Protein AF-A0A3S4BY52-F1 (afdb_monomer)

Solvent-accessible surface area (backbone atoms only — not comparable to full-atom values): 6491 Å² total; per-residue (Å²): 138,84,80,82,79,79,75,66,83,69,87,67,75,77,66,66,60,39,74,39,44,38,32,34,32,23,72,42,68,88,74,24,14,33,41,37,41,54,47,102,89,47,73,52,67,27,31,82,42,73,90,85,16,52,22,24,30,36,38,39,40,35,40,36,32,65,46,93,93,50,69,37,37,28,40,37,40,39,29,38,57,91,51,95,62,67,47,80,45,82,38,85,36,88,76,48,70,50,79,43,62,52,40,79,79,46,63,62,69,76,81,133

Organism: NCBI:txid200615

pLDDT: mean 80.08, std 17.3, range [29.61, 95.25]

Structure (mmCIF, N/CA/C/O backbone):
data_AF-A0A3S4BY52-F1
#
_entry.id   AF-A0A3S4BY52-F1
#
loop_
_atom_site.group_PDB
_atom_site.id
_atom_site.type_symbol
_atom_site.label_atom_id
_atom_site.label_alt_id
_atom_site.label_comp_id
_atom_site.label_asym_id
_atom_site.label_entity_id
_atom_site.label_seq_id
_atom_site.pdbx_PDB_ins_code
_atom_site.Cartn_x
_atom_site.Cartn_y
_atom_site.Cartn_z
_atom_site.occupancy
_atom_site.B_iso_or_equiv
_atom_site.auth_seq_id
_atom_site.auth_comp_id
_atom_site.auth_asym_id
_atom_site.auth_atom_id
_atom_site.pdbx_PDB_model_num
ATOM 1 N N . MET A 1 1 ? -2.496 -37.221 -25.570 1.00 33.56 1 MET A N 1
ATOM 2 C CA . MET A 1 1 ? -1.263 -36.460 -25.284 1.00 33.56 1 MET A CA 1
ATOM 3 C C . MET A 1 1 ? -1.492 -35.070 -25.858 1.00 33.56 1 MET A C 1
ATOM 5 O O . MET A 1 1 ? -1.447 -34.922 -27.068 1.00 33.56 1 MET A O 1
ATOM 9 N N . ILE A 1 2 ? -1.949 -34.124 -25.033 1.00 35.38 2 ILE A N 1
ATOM 10 C CA . ILE A 1 2 ? -2.325 -32.773 -25.478 1.00 35.38 2 ILE A CA 1
ATOM 11 C C . ILE A 1 2 ? -1.212 -31.838 -25.017 1.00 35.38 2 ILE A C 1
ATOM 13 O O . ILE A 1 2 ? -0.988 -31.679 -23.819 1.00 35.38 2 ILE A O 1
ATOM 17 N N . THR A 1 3 ? -0.474 -31.302 -25.981 1.00 29.61 3 THR A N 1
ATOM 18 C CA . THR A 1 3 ? 0.630 -30.368 -25.774 1.00 29.61 3 THR A CA 1
ATOM 19 C C . THR A 1 3 ? 0.042 -28.969 -25.630 1.00 29.61 3 THR A C 1
ATOM 21 O O . THR A 1 3 ? -0.541 -28.446 -26.578 1.00 29.61 3 THR A O 1
ATOM 24 N N . TRP A 1 4 ? 0.169 -28.358 -24.455 1.00 32.72 4 TRP A N 1
ATOM 25 C CA . TRP A 1 4 ? -0.166 -26.948 -24.281 1.00 32.72 4 TRP A CA 1
ATOM 26 C C . TRP A 1 4 ? 0.956 -26.113 -24.895 1.00 32.72 4 TRP A C 1
ATOM 28 O O . TRP A 1 4 ? 2.049 -26.019 -24.340 1.00 32.72 4 TRP A O 1
ATOM 38 N N . ALA A 1 5 ? 0.702 -25.530 -26.064 1.00 39.38 5 ALA A N 1
ATOM 39 C CA . ALA A 1 5 ? 1.486 -24.403 -26.534 1.00 39.38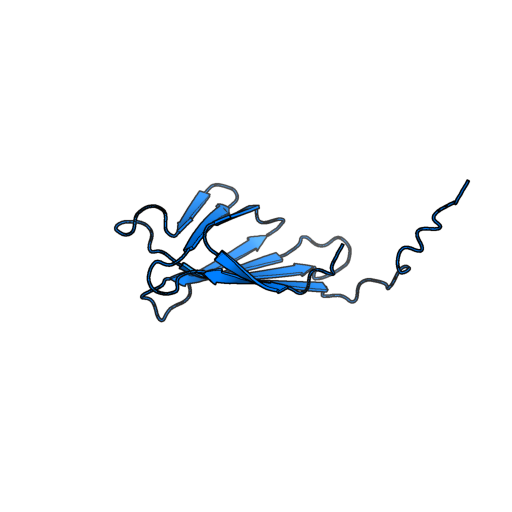 5 ALA A CA 1
ATOM 40 C C . 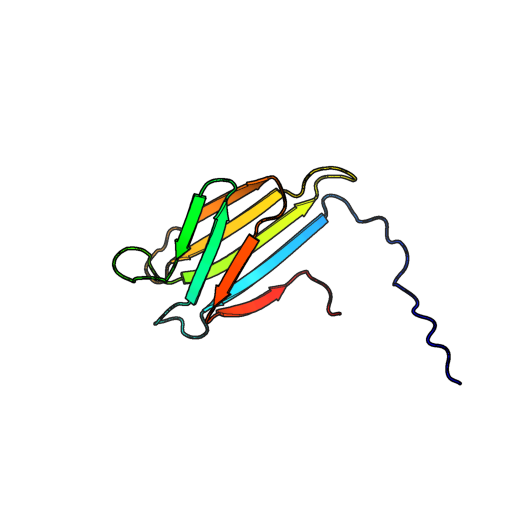ALA A 1 5 ? 1.071 -23.192 -25.692 1.00 39.38 5 ALA A C 1
ATOM 42 O O . ALA A 1 5 ? 0.070 -22.540 -25.978 1.00 39.38 5 ALA A O 1
ATOM 43 N N . THR A 1 6 ? 1.813 -22.915 -24.621 1.00 39.41 6 THR A N 1
ATOM 44 C CA . THR A 1 6 ? 1.714 -21.633 -23.923 1.00 39.41 6 THR A CA 1
ATOM 45 C C . THR A 1 6 ? 2.276 -20.573 -24.859 1.00 39.41 6 THR A C 1
ATOM 47 O O . THR A 1 6 ? 3.475 -20.295 -24.865 1.00 39.41 6 THR A O 1
ATOM 50 N N . THR A 1 7 ? 1.423 -19.994 -25.699 1.00 36.53 7 THR A N 1
ATOM 51 C CA . THR A 1 7 ? 1.713 -18.703 -26.311 1.00 36.53 7 THR A CA 1
ATOM 52 C C . THR A 1 7 ? 1.697 -17.692 -25.171 1.00 36.53 7 THR A C 1
ATOM 54 O O . THR A 1 7 ? 0.651 -17.160 -24.814 1.00 36.53 7 THR A O 1
ATOM 57 N N . LEU A 1 8 ? 2.856 -17.477 -24.542 1.00 40.06 8 LEU A N 1
ATOM 58 C CA . LEU A 1 8 ? 3.082 -16.258 -23.774 1.00 40.06 8 LEU A CA 1
ATOM 59 C C . LEU A 1 8 ? 2.710 -15.109 -24.719 1.00 40.06 8 LEU A C 1
ATOM 61 O O . LEU A 1 8 ? 3.201 -15.129 -25.855 1.00 40.06 8 LEU A O 1
ATOM 65 N N . PRO A 1 9 ? 1.830 -14.166 -24.334 1.00 39.69 9 PRO A N 1
ATOM 66 C CA . PRO A 1 9 ? 1.609 -12.987 -25.152 1.00 39.69 9 PRO A CA 1
ATOM 67 C C . PRO A 1 9 ? 2.986 -12.375 -25.378 1.00 39.69 9 PRO A C 1
ATOM 69 O O . PRO A 1 9 ? 3.698 -12.032 -24.432 1.00 39.69 9 PRO A O 1
ATOM 72 N N . GLY A 1 10 ? 3.411 -12.420 -26.640 1.00 37.56 10 GLY A N 1
ATOM 73 C CA . GLY A 1 10 ? 4.761 -12.083 -27.028 1.00 37.56 10 GLY A CA 1
ATOM 74 C C . GLY A 1 10 ? 5.095 -10.696 -26.520 1.00 37.56 10 GLY A C 1
ATOM 75 O O . GLY A 1 10 ? 4.259 -9.808 -26.612 1.00 37.56 10 GLY A O 1
ATOM 76 N N . ASN A 1 11 ? 6.294 -10.560 -25.958 1.00 40.31 11 ASN A N 1
ATOM 77 C CA . ASN A 1 11 ? 7.296 -9.573 -26.353 1.00 40.31 11 ASN A CA 1
ATOM 78 C C . ASN A 1 11 ? 6.780 -8.195 -26.824 1.00 40.31 11 ASN A C 1
ATOM 80 O O . ASN A 1 11 ? 7.343 -7.608 -27.745 1.00 40.31 11 ASN A O 1
ATOM 84 N N . ALA A 1 12 ? 5.722 -7.670 -26.208 1.00 47.09 12 ALA A N 1
ATOM 85 C CA . ALA A 1 12 ? 5.436 -6.257 -26.226 1.00 47.09 12 ALA A CA 1
ATOM 86 C C . ALA A 1 12 ? 6.576 -5.662 -25.415 1.00 47.09 12 ALA A C 1
ATOM 88 O O . ALA A 1 12 ? 6.663 -5.882 -24.206 1.00 47.09 12 ALA A O 1
ATOM 89 N N . GLU A 1 13 ? 7.512 -5.025 -26.110 1.00 52.62 13 GLU A N 1
ATOM 90 C CA . GLU A 1 13 ? 8.526 -4.187 -25.494 1.00 52.62 13 GLU A CA 1
ATOM 91 C C . GLU A 1 13 ? 7.805 -3.350 -24.432 1.00 52.62 13 GLU A C 1
ATOM 93 O O . GLU A 1 13 ? 6.871 -2.617 -24.763 1.00 52.62 13 GLU A O 1
ATOM 98 N N . ALA A 1 14 ? 8.096 -3.590 -23.148 1.00 60.53 14 ALA A N 1
ATOM 99 C CA . ALA A 1 14 ? 7.352 -2.943 -22.076 1.00 60.53 14 ALA A CA 1
ATOM 100 C C . ALA A 1 14 ? 7.408 -1.432 -22.331 1.00 60.53 14 ALA A C 1
ATOM 102 O O . ALA A 1 14 ? 8.496 -0.874 -22.434 1.00 60.53 14 ALA A O 1
ATOM 103 N N . ALA A 1 15 ? 6.258 -0.781 -22.517 1.00 75.31 15 ALA A N 1
ATOM 104 C CA . ALA A 1 15 ? 6.241 0.655 -22.750 1.00 75.31 15 ALA A CA 1
ATOM 105 C C . ALA A 1 15 ? 6.691 1.340 -21.456 1.00 75.31 15 ALA A C 1
ATOM 107 O O . ALA A 1 15 ? 6.047 1.201 -20.414 1.00 75.31 15 ALA A O 1
ATOM 108 N N . TYR A 1 16 ? 7.829 2.027 -21.516 1.00 80.88 16 TYR A N 1
ATOM 109 C CA . TYR A 1 16 ? 8.389 2.736 -20.373 1.00 80.88 16 TYR A CA 1
ATOM 110 C C . TYR A 1 16 ? 7.896 4.194 -20.344 1.00 80.88 16 TYR A C 1
ATOM 112 O O . TYR A 1 16 ? 7.808 4.822 -21.401 1.00 80.88 16 TYR A O 1
ATOM 120 N N . PRO A 1 17 ? 7.597 4.756 -19.159 1.00 86.88 17 PRO A N 1
ATOM 121 C CA . PRO A 1 17 ? 7.651 4.104 -17.854 1.00 86.88 17 PRO A CA 1
ATOM 122 C C . PRO A 1 17 ? 6.510 3.092 -17.673 1.00 86.88 17 PRO A C 1
ATOM 124 O O . PRO A 1 17 ? 5.345 3.400 -17.919 1.00 86.88 17 PRO A O 1
ATOM 127 N N . ALA A 1 18 ? 6.839 1.893 -17.193 1.00 88.06 1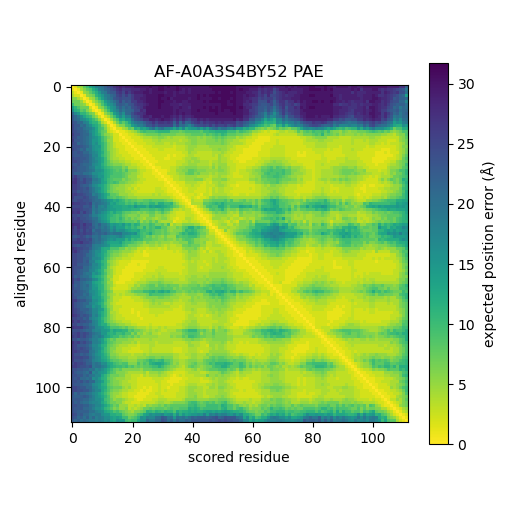8 ALA A N 1
ATOM 128 C CA . ALA A 1 18 ? 5.828 0.897 -16.864 1.00 88.06 18 ALA A CA 1
ATOM 129 C C . ALA A 1 18 ? 5.245 1.226 -15.486 1.00 88.06 18 ALA A C 1
ATOM 131 O O . ALA A 1 18 ? 5.989 1.306 -14.505 1.00 88.06 18 ALA A O 1
ATOM 132 N N . VAL A 1 19 ? 3.928 1.422 -15.407 1.00 89.38 19 VAL A N 1
ATOM 133 C CA . VAL A 1 19 ? 3.232 1.793 -14.167 1.00 89.38 19 VAL A CA 1
ATOM 134 C C . VAL A 1 19 ? 2.238 0.705 -13.783 1.00 89.38 19 VAL A C 1
ATOM 136 O O . VAL A 1 19 ? 1.296 0.421 -14.520 1.00 89.38 19 VAL A O 1
ATOM 139 N N . LEU A 1 20 ? 2.429 0.118 -12.603 1.00 89.62 20 LEU A N 1
ATOM 140 C CA . LEU A 1 20 ? 1.534 -0.873 -12.013 1.00 89.62 20 LEU A CA 1
ATOM 141 C C . LEU A 1 20 ? 0.930 -0.298 -10.740 1.00 89.62 20 LEU A C 1
ATOM 143 O O . LEU A 1 20 ? 1.633 -0.070 -9.761 1.00 89.62 20 LEU A O 1
ATOM 147 N N . ARG A 1 21 ? -0.383 -0.085 -10.746 1.00 92.12 21 ARG A N 1
ATOM 148 C CA . ARG A 1 21 ? -1.122 0.453 -9.603 1.00 92.12 21 ARG A CA 1
ATOM 149 C C . ARG A 1 21 ? -2.058 -0.597 -9.034 1.00 92.12 21 ARG A C 1
ATOM 151 O O . ARG A 1 21 ? -2.781 -1.235 -9.793 1.00 92.12 21 ARG A O 1
ATOM 158 N N . THR A 1 22 ? -2.066 -0.766 -7.719 1.00 92.75 22 THR A N 1
ATOM 159 C CA . THR A 1 22 ? -3.007 -1.632 -7.007 1.00 92.75 22 THR A CA 1
ATOM 160 C C . THR A 1 22 ? -3.585 -0.891 -5.816 1.00 92.75 22 THR A C 1
ATOM 162 O O . THR A 1 22 ? -2.843 -0.435 -4.948 1.00 92.75 22 THR A O 1
ATOM 165 N N . ARG A 1 23 ? -4.913 -0.808 -5.756 1.00 94.31 23 ARG A N 1
ATOM 166 C CA . ARG A 1 23 ? -5.643 -0.171 -4.665 1.00 94.31 23 ARG A CA 1
ATOM 167 C C . ARG A 1 23 ? -6.335 -1.218 -3.807 1.00 94.31 23 ARG A C 1
ATOM 169 O O . ARG A 1 23 ? -7.097 -2.051 -4.306 1.00 94.31 23 ARG A O 1
ATOM 176 N N . TYR A 1 24 ? -6.094 -1.121 -2.510 1.00 94.12 24 TYR A N 1
ATOM 177 C CA . TYR A 1 24 ? -6.724 -1.908 -1.466 1.00 94.12 24 TYR A CA 1
ATOM 178 C C . TYR A 1 24 ? -7.671 -1.018 -0.671 1.00 94.12 24 TYR A C 1
ATOM 180 O O . TYR A 1 24 ? -7.297 0.083 -0.278 1.00 94.12 24 TYR A O 1
ATOM 188 N N . GLU A 1 25 ? -8.865 -1.508 -0.367 1.00 95.25 25 GLU A N 1
ATOM 189 C CA . GLU A 1 25 ? -9.818 -0.820 0.506 1.00 95.25 25 GLU A CA 1
ATOM 190 C C . GLU A 1 25 ? -10.233 -1.730 1.652 1.00 95.25 25 GLU A C 1
ATOM 192 O O . GLU A 1 25 ? -10.406 -2.938 1.465 1.00 95.25 25 GLU A O 1
ATOM 197 N N . ALA A 1 26 ? -10.388 -1.163 2.847 1.00 93.38 26 ALA A N 1
ATOM 198 C CA . ALA A 1 26 ? -10.865 -1.899 4.007 1.00 93.38 26 ALA A CA 1
ATOM 199 C C . ALA A 1 26 ? -12.227 -2.535 3.718 1.00 93.38 26 ALA A C 1
ATOM 201 O O . ALA A 1 26 ? -13.119 -1.900 3.147 1.00 93.38 26 ALA A O 1
ATOM 202 N N . VAL A 1 27 ? -12.381 -3.800 4.116 1.00 91.94 27 VAL A N 1
ATOM 203 C CA . VAL A 1 27 ? -13.656 -4.520 3.975 1.00 91.94 27 VAL A CA 1
ATOM 204 C C . VAL A 1 27 ? -14.732 -3.854 4.836 1.00 91.94 27 VAL A C 1
ATOM 206 O O . VAL A 1 27 ? -15.862 -3.690 4.385 1.00 91.94 27 VAL A O 1
ATOM 209 N N . ASP A 1 28 ? -14.355 -3.417 6.038 1.00 90.75 28 ASP A N 1
ATOM 210 C CA . ASP A 1 28 ? -15.171 -2.575 6.906 1.00 90.75 28 ASP A CA 1
ATOM 211 C C . ASP A 1 28 ? -14.559 -1.169 6.975 1.00 90.75 28 ASP A C 1
ATOM 213 O O . ASP A 1 28 ? -13.495 -0.965 7.554 1.00 90.75 28 ASP A O 1
ATOM 217 N N . GLN A 1 29 ? -15.248 -0.190 6.390 1.00 86.56 29 GLN A N 1
ATOM 218 C CA . GLN A 1 29 ? -14.822 1.213 6.367 1.00 86.56 29 GLN A CA 1
ATOM 219 C C . GLN A 1 29 ? -14.953 1.918 7.726 1.00 86.56 29 GLN A C 1
ATOM 221 O O . GLN A 1 29 ? -14.479 3.040 7.854 1.00 86.56 29 GLN A O 1
ATOM 226 N N . LYS A 1 30 ? -15.594 1.294 8.728 1.00 86.94 30 LYS A N 1
ATOM 227 C CA . LYS A 1 30 ? -15.700 1.801 10.108 1.00 86.94 30 LYS A CA 1
ATOM 228 C C . LYS A 1 30 ? -14.656 1.198 11.049 1.00 86.94 30 LYS A C 1
ATOM 230 O O . LYS A 1 30 ? -14.259 1.861 12.002 1.00 86.94 30 LYS A O 1
ATOM 235 N N . ALA A 1 31 ? -14.221 -0.035 10.795 1.00 86.38 31 ALA A N 1
ATOM 236 C CA . ALA A 1 31 ? -13.143 -0.674 11.554 1.00 86.38 31 ALA A CA 1
ATOM 237 C C . ALA A 1 31 ? -11.756 -0.423 10.937 1.00 86.38 31 ALA A C 1
ATOM 239 O O . ALA A 1 31 ? -10.764 -0.335 11.658 1.00 86.38 31 ALA A O 1
ATOM 240 N N . GLY A 1 32 ? -11.693 -0.274 9.613 1.00 90.31 32 GLY A N 1
ATOM 241 C CA . GLY A 1 32 ? -10.457 -0.139 8.855 1.00 90.31 32 GLY A CA 1
ATOM 242 C C . GLY A 1 32 ? -9.725 -1.470 8.658 1.00 90.31 32 GLY A C 1
ATOM 243 O O . GLY A 1 32 ? -10.107 -2.526 9.163 1.00 90.31 32 GLY A O 1
ATOM 244 N N . GLY A 1 33 ? -8.664 -1.416 7.863 1.00 91.19 33 GLY A N 1
ATOM 245 C CA . GLY A 1 33 ? -7.754 -2.518 7.593 1.00 91.19 33 GLY A CA 1
ATOM 246 C C . GLY A 1 33 ? -6.406 -2.351 8.285 1.00 91.19 33 GLY A C 1
ATOM 247 O O . GLY A 1 33 ? -6.086 -1.298 8.843 1.00 91.19 33 GLY A O 1
ATOM 248 N N . HIS A 1 34 ? -5.600 -3.405 8.193 1.00 91.81 34 HIS A N 1
ATOM 249 C CA . HIS A 1 34 ? -4.223 -3.415 8.667 1.00 91.81 34 HIS A CA 1
ATOM 250 C C . HIS A 1 34 ? -3.269 -3.378 7.482 1.00 91.81 34 HIS A C 1
ATOM 252 O O . HIS A 1 34 ? -3.403 -4.167 6.536 1.00 91.81 34 HIS A O 1
ATOM 258 N N . PHE A 1 35 ? -2.267 -2.514 7.581 1.00 92.19 35 PHE A N 1
ATOM 259 C CA . PHE A 1 35 ? -1.216 -2.392 6.587 1.00 92.19 35 PHE A CA 1
ATOM 260 C C . PHE A 1 35 ? 0.146 -2.342 7.268 1.00 92.19 35 PHE A C 1
ATOM 262 O O . PHE A 1 35 ? 0.350 -1.648 8.259 1.00 92.19 35 PHE A O 1
ATOM 269 N N . ILE A 1 36 ? 1.087 -3.122 6.758 1.00 90.31 36 ILE A N 1
ATOM 270 C CA . ILE A 1 36 ? 2.454 -3.156 7.265 1.00 90.31 36 ILE A CA 1
ATOM 271 C C . ILE A 1 36 ? 3.376 -3.046 6.070 1.00 90.31 36 ILE A C 1
ATOM 273 O O . ILE A 1 36 ? 3.275 -3.865 5.156 1.00 90.31 36 ILE A O 1
ATOM 277 N N . ILE A 1 37 ? 4.301 -2.094 6.112 1.00 90.19 37 ILE A N 1
ATOM 278 C CA . ILE A 1 37 ? 5.338 -1.940 5.099 1.00 90.19 37 ILE A CA 1
ATOM 279 C C . ILE A 1 37 ? 6.717 -2.048 5.744 1.00 90.19 37 ILE A C 1
ATOM 281 O O . ILE A 1 37 ? 6.986 -1.472 6.800 1.00 90.19 37 ILE A O 1
ATOM 285 N N . TRP A 1 38 ? 7.577 -2.843 5.114 1.00 86.25 38 TRP A N 1
ATOM 286 C CA . TRP A 1 38 ? 8.976 -2.973 5.487 1.00 86.25 38 TRP A CA 1
ATOM 287 C C . TRP A 1 38 ? 9.784 -2.033 4.603 1.00 86.25 38 TRP A C 1
ATOM 289 O O . TRP A 1 38 ? 9.958 -2.273 3.407 1.00 86.25 38 TRP A O 1
ATOM 299 N N . LEU A 1 39 ? 10.243 -0.955 5.219 1.00 77.44 39 LEU A N 1
ATOM 300 C CA . LEU A 1 39 ? 11.226 -0.025 4.689 1.00 77.44 39 LEU A CA 1
ATOM 301 C C . LEU A 1 39 ? 12.610 -0.591 5.050 1.00 77.44 39 LEU A C 1
ATOM 303 O O . LEU A 1 39 ? 12.736 -1.324 6.027 1.00 77.44 39 LEU A O 1
ATOM 307 N N . GLU A 1 40 ? 13.654 -0.287 4.281 1.00 72.62 40 GLU A N 1
ATOM 308 C CA . GLU A 1 40 ? 14.970 -0.951 4.387 1.00 72.62 40 GLU A CA 1
ATOM 309 C C . GLU A 1 40 ? 15.465 -1.208 5.823 1.00 72.62 40 GLU A C 1
ATOM 311 O O . GLU A 1 40 ? 15.951 -2.297 6.125 1.00 72.62 40 GLU A O 1
ATOM 316 N N . ARG A 1 41 ? 15.321 -0.217 6.712 1.00 72.69 41 ARG A N 1
ATOM 317 C CA . ARG A 1 41 ? 15.740 -0.290 8.121 1.00 72.69 41 ARG A CA 1
ATOM 318 C C . ARG A 1 41 ? 14.594 -0.158 9.121 1.00 72.69 41 ARG A C 1
ATOM 320 O O . ARG A 1 41 ? 14.833 -0.249 10.320 1.00 72.69 41 ARG A O 1
ATOM 327 N N . GLU A 1 42 ? 13.370 0.057 8.651 1.00 74.25 42 GLU A N 1
ATOM 328 C CA . GLU A 1 42 ? 12.239 0.419 9.502 1.00 74.25 42 GLU A CA 1
ATOM 329 C C . GLU A 1 42 ? 10.965 -0.302 9.086 1.00 74.25 42 GLU A C 1
ATOM 331 O O . GLU A 1 42 ? 10.766 -0.687 7.938 1.00 74.25 42 GLU A O 1
ATOM 336 N N . LYS A 1 43 ? 10.065 -0.484 10.043 1.00 83.88 43 LYS A N 1
ATOM 337 C CA . LYS A 1 43 ? 8.772 -1.101 9.793 1.00 83.88 43 LYS A CA 1
ATOM 338 C C . LYS A 1 43 ? 7.691 -0.115 10.183 1.00 83.88 43 LYS A C 1
ATOM 340 O O . LYS A 1 43 ? 7.543 0.190 11.363 1.00 83.88 43 LYS A O 1
ATOM 345 N N . ALA A 1 44 ? 6.936 0.356 9.198 1.00 83.44 44 ALA A N 1
ATOM 346 C CA . ALA A 1 44 ? 5.772 1.184 9.462 1.00 83.44 44 ALA A CA 1
ATOM 347 C C . ALA A 1 44 ? 4.548 0.280 9.634 1.00 83.44 44 ALA A C 1
ATOM 349 O O . ALA A 1 44 ? 4.279 -0.621 8.829 1.00 83.44 44 ALA A O 1
ATOM 350 N N . HIS A 1 45 ? 3.847 0.501 10.739 1.00 84.25 45 HIS A N 1
ATOM 351 C CA . HIS A 1 45 ? 2.692 -0.270 11.160 1.00 84.25 45 HIS A CA 1
ATOM 352 C C . HIS A 1 45 ? 1.441 0.593 11.077 1.00 84.25 45 HIS A C 1
ATOM 354 O O . HIS A 1 45 ? 1.420 1.696 11.607 1.00 84.25 45 HIS A O 1
ATOM 360 N N . HIS A 1 46 ? 0.387 0.038 10.489 1.00 83.50 46 HIS A N 1
ATOM 361 C CA . HIS A 1 46 ? -0.933 0.648 10.425 1.00 83.50 46 HIS A CA 1
ATOM 362 C C . HIS A 1 46 ? -2.003 -0.358 10.841 1.00 83.50 46 HIS A C 1
ATOM 364 O O . HIS A 1 46 ? -1.982 -1.523 10.426 1.00 83.50 46 HIS A O 1
ATOM 370 N N . GLY A 1 47 ? -2.929 0.088 11.687 1.00 77.06 47 GLY A N 1
ATOM 371 C CA . GLY A 1 47 ? -4.039 -0.699 12.222 1.00 77.06 47 GLY A CA 1
ATOM 372 C C . GLY A 1 47 ? -3.701 -1.676 13.348 1.00 77.06 47 GLY A C 1
ATOM 373 O O . GLY A 1 47 ? -4.616 -2.297 13.864 1.00 77.06 47 GLY A O 1
ATOM 374 N N . LEU A 1 48 ? -2.435 -1.837 13.759 1.00 75.75 48 LEU A N 1
ATOM 375 C CA . LEU A 1 48 ? -2.047 -2.841 14.769 1.00 75.75 48 LEU A CA 1
ATOM 376 C C . LEU A 1 48 ? -2.623 -2.560 16.171 1.00 75.75 48 LEU A C 1
ATOM 378 O O . LEU A 1 48 ? -3.077 -3.481 16.843 1.00 75.75 48 LEU A O 1
ATOM 382 N N . ASP A 1 49 ? -2.571 -1.303 16.611 1.00 75.50 49 ASP A N 1
ATOM 383 C CA . ASP A 1 49 ? -3.172 -0.821 17.857 1.00 75.50 49 ASP A CA 1
ATOM 384 C C . ASP A 1 49 ? -3.807 0.539 17.553 1.00 75.50 49 ASP A C 1
ATOM 386 O O . ASP A 1 49 ? -3.063 1.471 17.255 1.00 75.50 49 ASP A O 1
ATOM 390 N N . PRO A 1 50 ? -5.136 0.707 17.655 1.00 67.81 50 PRO A N 1
ATOM 391 C CA . PRO A 1 50 ? -5.807 1.970 17.351 1.00 67.81 50 PRO A CA 1
ATOM 392 C C . PRO A 1 50 ? -5.273 3.190 18.119 1.00 67.81 50 PRO A C 1
ATOM 394 O O . PRO A 1 50 ? -5.502 4.318 17.688 1.00 67.81 50 PRO A O 1
ATOM 397 N N . ARG A 1 51 ? -4.591 2.988 19.257 1.00 70.06 51 ARG A N 1
ATOM 398 C CA . ARG A 1 51 ? -4.004 4.069 20.066 1.00 70.06 51 ARG A CA 1
ATOM 399 C C . ARG A 1 51 ? -2.662 4.570 19.537 1.00 70.06 51 ARG A C 1
ATOM 401 O O . ARG A 1 51 ? -2.312 5.715 19.797 1.00 70.06 51 ARG A O 1
ATOM 408 N N . LEU A 1 52 ? -1.908 3.714 18.849 1.00 72.19 52 LEU A N 1
ATOM 409 C CA . LEU A 1 52 ? -0.538 3.993 18.395 1.00 72.19 52 LEU A CA 1
ATOM 410 C C . LEU A 1 52 ? -0.411 3.996 16.866 1.00 72.19 52 LEU A C 1
ATOM 412 O O . LEU A 1 52 ? 0.401 4.731 16.318 1.00 72.19 52 LEU A O 1
ATOM 416 N N . TYR A 1 53 ? -1.222 3.185 16.190 1.00 79.56 53 TYR A N 1
ATOM 417 C CA . TYR A 1 53 ? -1.193 2.916 14.758 1.00 79.56 53 TYR A CA 1
ATOM 418 C C . TYR A 1 53 ? -2.630 2.894 14.222 1.00 79.56 53 TYR A C 1
ATOM 420 O O . TYR A 1 53 ? -3.294 1.851 14.287 1.00 79.56 53 TYR A O 1
ATOM 428 N N . PRO A 1 54 ? -3.144 4.024 13.712 1.00 82.19 54 PRO A N 1
ATOM 429 C CA . PRO A 1 54 ? -4.526 4.108 13.262 1.00 82.19 54 PRO A CA 1
ATOM 430 C C . PRO A 1 54 ? -4.810 3.091 12.149 1.00 82.19 54 PRO A C 1
ATOM 432 O O . PRO A 1 54 ? -3.940 2.755 11.344 1.00 82.19 54 PRO A O 1
ATOM 435 N N . ALA A 1 55 ? -6.038 2.573 12.124 1.00 89.75 55 ALA A N 1
ATOM 436 C CA . ALA A 1 55 ? -6.489 1.676 11.066 1.00 89.75 55 ALA A CA 1
ATOM 437 C C . ALA A 1 55 ? -6.642 2.420 9.735 1.00 89.75 55 ALA A C 1
ATOM 439 O O . ALA A 1 55 ? -6.795 3.642 9.697 1.00 89.75 55 ALA A O 1
ATOM 440 N N . VAL A 1 56 ? -6.611 1.672 8.636 1.00 92.75 56 VAL A N 1
ATOM 441 C CA . VAL A 1 56 ? -6.511 2.233 7.284 1.00 92.75 56 VAL A CA 1
ATOM 442 C C . VAL A 1 56 ? -7.830 2.087 6.533 1.00 92.75 56 VAL A C 1
ATOM 444 O O . VAL A 1 56 ? -8.407 1.005 6.533 1.00 92.75 56 VAL A O 1
ATOM 447 N N . SER A 1 57 ? -8.305 3.135 5.862 1.00 92.94 57 SER A N 1
ATOM 448 C CA . SER A 1 57 ? -9.466 3.070 4.962 1.00 92.94 57 SER A CA 1
ATOM 449 C C . SER A 1 57 ? -9.083 2.541 3.579 1.00 92.94 57 SER A C 1
ATOM 451 O O . SER A 1 57 ? -9.736 1.626 3.067 1.00 92.94 57 SER A O 1
ATOM 453 N N . TYR A 1 58 ? -7.992 3.052 2.999 1.00 93.94 58 TYR A N 1
ATOM 454 C CA . TYR A 1 58 ? -7.417 2.546 1.755 1.00 93.94 58 TYR A CA 1
ATOM 455 C C . TYR A 1 58 ? -5.887 2.625 1.723 1.00 93.94 58 TYR A C 1
ATOM 457 O O . TYR A 1 58 ? -5.270 3.467 2.374 1.00 93.94 58 TYR A O 1
ATOM 465 N N . VAL A 1 59 ? -5.291 1.742 0.924 1.00 94.44 59 VAL A N 1
ATOM 466 C CA . VAL A 1 59 ? -3.876 1.780 0.547 1.00 94.44 59 VAL A CA 1
ATOM 467 C C . VAL A 1 59 ? -3.789 1.765 -0.969 1.00 94.44 59 VAL A C 1
ATOM 469 O O . VAL A 1 59 ? -4.371 0.890 -1.610 1.00 94.44 59 VAL A O 1
ATOM 472 N N . ASP A 1 60 ? -3.047 2.700 -1.543 1.00 94.56 60 ASP A N 1
ATOM 473 C CA . ASP A 1 60 ? -2.738 2.729 -2.966 1.00 94.56 60 ASP A CA 1
ATOM 474 C C . ASP A 1 60 ? -1.250 2.454 -3.172 1.00 94.56 60 ASP A C 1
ATOM 476 O O . ASP A 1 60 ? -0.398 3.183 -2.674 1.00 94.56 60 ASP A O 1
ATOM 480 N N . VAL A 1 61 ? -0.931 1.370 -3.871 1.00 92.88 61 VAL A N 1
ATOM 481 C CA . VAL A 1 61 ? 0.443 0.969 -4.169 1.00 92.88 61 VAL A CA 1
ATOM 482 C C . VAL A 1 61 ? 0.687 1.172 -5.652 1.00 92.88 61 VAL A C 1
ATOM 484 O O . VAL A 1 61 ? 0.100 0.482 -6.484 1.00 92.88 61 VAL A O 1
ATOM 487 N N . THR A 1 62 ? 1.588 2.087 -5.985 1.00 92.06 62 THR A N 1
ATOM 488 C CA . THR A 1 62 ? 2.025 2.349 -7.354 1.00 92.06 62 THR A CA 1
ATOM 489 C C . THR A 1 62 ? 3.495 1.984 -7.507 1.00 92.06 62 THR A C 1
ATOM 491 O O . THR A 1 62 ? 4.361 2.562 -6.860 1.00 92.06 62 THR A O 1
ATOM 494 N N . HIS A 1 63 ? 3.787 1.044 -8.396 1.00 90.75 63 HIS A N 1
ATOM 495 C CA . HIS A 1 63 ? 5.137 0.710 -8.823 1.00 90.75 63 HIS A CA 1
ATOM 496 C C . HIS A 1 63 ? 5.404 1.339 -10.187 1.00 90.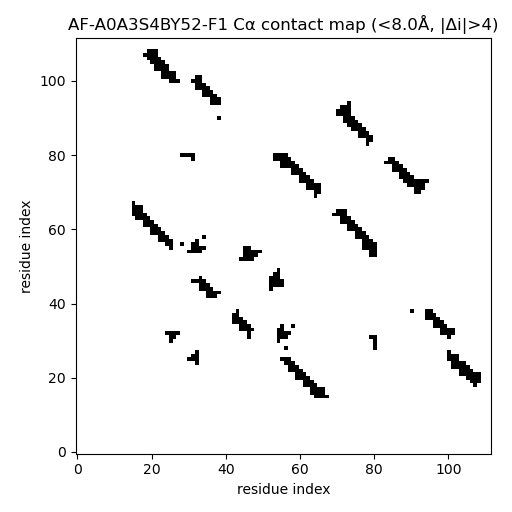75 63 HIS A C 1
ATOM 498 O O . HIS A 1 63 ? 4.635 1.148 -11.128 1.00 90.75 63 HIS A O 1
ATOM 504 N N . VAL A 1 64 ? 6.506 2.068 -10.297 1.00 89.88 64 VAL A N 1
ATOM 505 C CA . VAL A 1 64 ? 6.968 2.702 -11.528 1.00 89.88 64 VAL A CA 1
ATOM 506 C C . VAL A 1 64 ? 8.308 2.092 -11.898 1.00 89.88 64 VAL A C 1
ATOM 508 O O . VAL A 1 64 ? 9.235 2.106 -11.095 1.00 89.88 64 VAL A O 1
ATOM 511 N N . THR A 1 65 ? 8.426 1.580 -13.117 1.00 90.25 65 THR A N 1
ATOM 512 C CA . THR A 1 65 ? 9.713 1.199 -13.709 1.00 90.25 65 THR A CA 1
ATOM 513 C C . THR A 1 65 ? 10.055 2.246 -14.766 1.00 90.25 65 THR A C 1
ATOM 515 O O . THR A 1 65 ? 9.415 2.246 -15.817 1.00 90.25 65 THR A O 1
ATOM 518 N N . PRO A 1 66 ? 10.991 3.177 -14.500 1.00 88.81 66 PRO A N 1
ATOM 519 C CA . PRO A 1 66 ? 11.258 4.301 -15.401 1.00 88.81 66 PRO A CA 1
ATOM 520 C C . PRO A 1 66 ? 11.806 3.904 -16.772 1.00 88.81 66 PRO A C 1
ATOM 522 O O . PRO A 1 66 ? 11.414 4.482 -17.780 1.00 88.81 66 PRO A O 1
ATOM 525 N N . SER A 1 67 ? 12.722 2.938 -16.806 1.00 89.31 67 SER A N 1
ATOM 526 C CA . SER A 1 67 ? 13.416 2.481 -18.014 1.00 89.31 67 SER A CA 1
ATOM 527 C C . SER A 1 67 ? 13.938 1.042 -17.855 1.00 89.31 67 SER A C 1
ATOM 529 O O . SER A 1 67 ? 14.027 0.546 -16.721 1.00 89.31 67 SER A O 1
ATOM 531 N N . PRO A 1 68 ? 14.318 0.352 -18.949 1.00 86.44 68 PRO A N 1
ATOM 532 C CA . PRO A 1 68 ? 14.949 -0.962 -18.854 1.00 86.44 68 PRO A CA 1
ATOM 533 C C . PRO A 1 68 ? 16.184 -0.928 -17.940 1.00 86.44 68 PRO A C 1
ATOM 535 O O . PRO A 1 68 ? 17.055 -0.076 -18.096 1.00 86.44 68 PRO A O 1
ATOM 538 N N . GLY A 1 69 ? 16.263 -1.852 -16.980 1.00 83.31 69 GLY A N 1
ATOM 539 C CA . GLY A 1 69 ? 17.399 -1.977 -16.054 1.00 83.31 69 GLY A CA 1
ATOM 540 C C . GLY A 1 69 ? 17.440 -0.962 -14.902 1.00 83.31 69 GLY A C 1
ATOM 541 O O . GLY A 1 69 ? 18.317 -1.062 -14.046 1.00 83.31 69 GLY A O 1
ATOM 542 N N . SER A 1 70 ? 16.500 -0.014 -14.844 1.00 86.50 70 SER A N 1
ATOM 543 C CA . SER A 1 70 ? 16.364 0.906 -13.708 1.00 86.50 70 SER A CA 1
ATOM 544 C C . SER A 1 70 ? 15.697 0.235 -12.495 1.00 86.50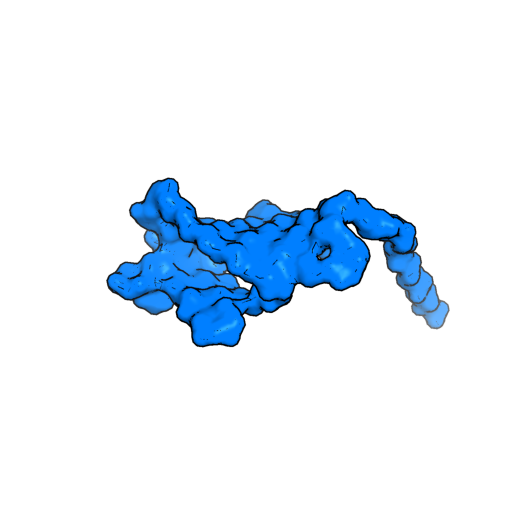 70 SER A C 1
ATOM 546 O O . SER A 1 70 ? 14.906 -0.700 -12.658 1.00 86.50 70 SER A O 1
ATOM 548 N N . PRO A 1 71 ? 15.993 0.690 -11.261 1.00 86.06 71 PRO A N 1
ATOM 549 C CA . PRO A 1 71 ? 15.278 0.219 -10.083 1.00 86.06 71 PRO A CA 1
ATOM 550 C C . PRO A 1 71 ? 13.809 0.653 -10.133 1.00 86.06 71 PRO A C 1
ATOM 552 O O . PRO A 1 71 ? 13.483 1.772 -10.530 1.00 86.06 71 PRO A O 1
ATOM 555 N N . ILE A 1 72 ? 12.925 -0.231 -9.670 1.00 88.81 72 ILE A N 1
ATOM 556 C CA . ILE A 1 72 ? 11.506 0.082 -9.481 1.00 88.81 72 ILE A CA 1
ATOM 557 C C . ILE A 1 72 ? 11.385 1.152 -8.397 1.00 88.81 72 ILE A C 1
ATOM 559 O O . ILE A 1 72 ? 12.019 1.052 -7.350 1.00 88.81 72 ILE A O 1
ATOM 563 N N . ILE A 1 73 ? 10.549 2.154 -8.625 1.00 90.44 73 ILE A N 1
ATOM 564 C CA . ILE A 1 73 ? 10.162 3.148 -7.630 1.00 90.44 73 ILE A CA 1
ATOM 565 C C . ILE A 1 73 ? 8.775 2.761 -7.134 1.00 90.44 73 ILE A C 1
ATOM 567 O O . ILE A 1 73 ? 7.837 2.668 -7.922 1.00 90.44 73 ILE A O 1
ATOM 571 N N . SER A 1 74 ? 8.638 2.522 -5.836 1.00 90.38 74 SER A N 1
ATOM 572 C CA . SER A 1 74 ? 7.357 2.209 -5.211 1.00 90.38 74 SER A CA 1
ATOM 573 C C . SER A 1 74 ? 6.853 3.431 -4.453 1.00 90.38 74 SER A C 1
ATOM 575 O O . SER A 1 74 ? 7.541 3.956 -3.581 1.00 90.38 74 SER A O 1
ATOM 577 N N . ILE A 1 75 ? 5.651 3.879 -4.786 1.00 92.06 75 ILE A N 1
ATOM 578 C CA . ILE A 1 75 ? 4.931 4.944 -4.098 1.00 92.06 75 ILE A CA 1
ATOM 579 C C . ILE A 1 75 ? 3.749 4.281 -3.408 1.00 92.06 75 ILE A C 1
ATOM 581 O O . ILE A 1 75 ? 2.932 3.636 -4.066 1.00 92.06 75 ILE A O 1
ATOM 585 N N . VAL A 1 76 ? 3.679 4.409 -2.089 1.00 92.88 76 VAL A N 1
ATOM 586 C CA . 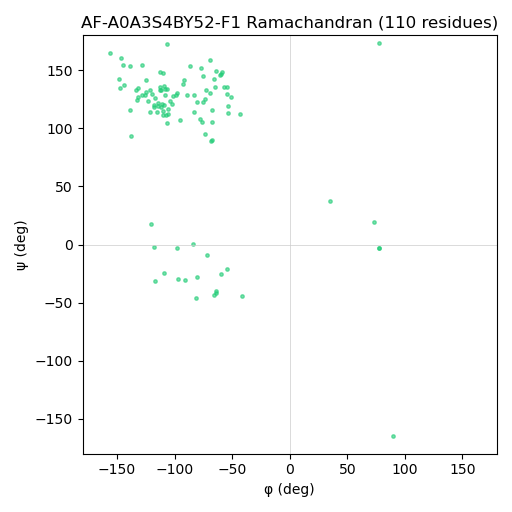VAL A 1 76 ? 2.574 3.872 -1.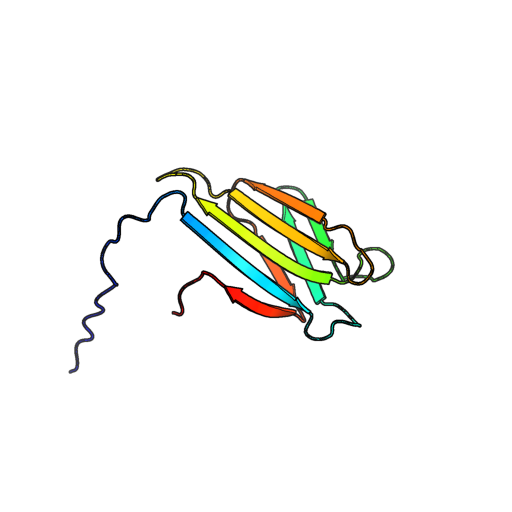299 1.00 92.88 76 VAL A CA 1
ATOM 587 C C . VAL A 1 76 ? 1.861 5.016 -0.613 1.00 92.88 76 VAL A C 1
ATOM 589 O O . VAL A 1 76 ? 2.451 5.719 0.201 1.00 92.88 76 VAL A O 1
ATOM 592 N N . GLU A 1 77 ? 0.591 5.181 -0.941 1.00 94.25 77 GLU A N 1
ATOM 593 C CA . GLU A 1 77 ? -0.320 6.083 -0.258 1.00 94.25 77 GLU A CA 1
ATOM 594 C C . GLU A 1 77 ? -1.142 5.286 0.755 1.00 94.25 77 GLU A C 1
ATOM 596 O O . GLU A 1 77 ? -1.723 4.253 0.421 1.00 94.25 77 GLU A O 1
ATOM 601 N N . VAL A 1 78 ? -1.205 5.766 1.992 1.00 92.94 78 VAL A N 1
ATOM 602 C CA . VAL A 1 78 ? -1.987 5.167 3.074 1.00 92.94 78 VAL A CA 1
ATOM 603 C C . VAL A 1 78 ? -2.947 6.222 3.601 1.00 92.94 78 VAL A C 1
ATOM 605 O O . VAL A 1 78 ? -2.516 7.290 4.027 1.00 92.94 78 VAL A O 1
ATOM 608 N N . MET A 1 79 ? -4.245 5.923 3.600 1.00 93.94 79 MET A N 1
ATOM 609 C CA . MET A 1 79 ? -5.262 6.794 4.188 1.00 93.94 79 MET A CA 1
ATOM 610 C C . MET A 1 79 ? -5.786 6.189 5.491 1.00 93.94 79 MET A C 1
ATOM 612 O O . MET A 1 79 ? -6.485 5.174 5.454 1.00 93.94 79 MET A O 1
ATOM 616 N N . PRO A 1 80 ? -5.502 6.789 6.653 1.00 90.56 80 PRO A N 1
ATOM 617 C CA . PRO A 1 80 ? -6.115 6.379 7.909 1.00 90.56 80 PRO A CA 1
ATOM 618 C C . PRO A 1 80 ? -7.636 6.604 7.916 1.00 90.56 80 PRO A C 1
ATOM 620 O O . PRO A 1 80 ? -8.145 7.551 7.323 1.00 90.56 80 PRO A O 1
ATOM 623 N N . ILE A 1 81 ? -8.377 5.768 8.643 1.00 87.31 81 ILE A N 1
ATOM 624 C CA . ILE A 1 81 ? -9.850 5.774 8.702 1.00 87.31 81 ILE A CA 1
ATOM 625 C C . ILE A 1 81 ? -10.482 7.091 9.198 1.00 87.31 81 ILE A C 1
ATOM 627 O O . ILE A 1 81 ? -11.608 7.409 8.832 1.00 87.31 81 ILE A O 1
ATOM 631 N N . ASN A 1 82 ? -9.746 7.876 9.986 1.00 82.75 82 ASN A N 1
ATOM 632 C CA . ASN A 1 82 ? -10.213 9.140 10.569 1.00 82.75 82 ASN A CA 1
ATOM 633 C C . ASN A 1 82 ? -9.363 10.346 10.137 1.00 82.75 82 ASN A C 1
ATOM 635 O O . ASN A 1 82 ? -9.382 11.382 10.800 1.00 82.75 82 ASN A O 1
ATOM 639 N N . SER A 1 83 ? -8.582 10.204 9.066 1.00 82.25 83 SER A N 1
ATOM 640 C CA . SER A 1 83 ? -7.750 11.278 8.532 1.00 82.25 83 SER A CA 1
ATOM 641 C C . SER A 1 83 ? -8.308 11.761 7.199 1.00 82.25 83 SER A C 1
ATOM 643 O O . SER A 1 83 ? -8.859 10.986 6.424 1.00 82.25 83 SER A O 1
ATOM 645 N N . THR A 1 84 ? -8.144 13.049 6.920 1.00 85.38 84 THR A N 1
ATOM 646 C CA . THR A 1 84 ? -8.294 13.615 5.570 1.00 85.38 84 THR A CA 1
ATOM 647 C C . THR A 1 84 ? -6.947 13.778 4.867 1.00 85.38 84 THR A C 1
ATOM 649 O O . THR A 1 84 ? -6.895 14.201 3.715 1.00 85.38 84 THR A O 1
ATOM 652 N N . ILE A 1 85 ? -5.857 13.463 5.570 1.00 88.62 85 ILE A N 1
ATOM 653 C CA . ILE A 1 85 ? -4.480 13.585 5.108 1.00 88.62 85 ILE A CA 1
ATOM 654 C C . ILE A 1 85 ? -3.930 12.176 4.897 1.00 88.62 85 ILE A C 1
ATOM 656 O O . ILE A 1 85 ? -3.860 11.389 5.847 1.00 88.62 85 ILE A O 1
ATOM 660 N N . SER A 1 86 ? -3.529 11.888 3.661 1.00 92.38 86 SER A N 1
ATOM 661 C CA . SER A 1 86 ? -2.818 10.662 3.312 1.00 92.38 86 SER A CA 1
ATOM 662 C C . SER A 1 86 ? -1.360 10.725 3.758 1.00 92.38 86 SER A C 1
ATOM 664 O O . SER A 1 86 ? -0.703 11.764 3.661 1.00 92.38 86 SER A O 1
ATOM 666 N N . GLU A 1 87 ? -0.831 9.579 4.164 1.00 90.56 87 GLU A N 1
ATOM 667 C CA . GLU A 1 87 ? 0.602 9.369 4.327 1.00 90.56 87 GLU A CA 1
ATOM 668 C C . GLU A 1 87 ? 1.194 8.798 3.040 1.00 90.56 87 GLU A C 1
ATOM 670 O O . GLU A 1 87 ? 0.615 7.899 2.427 1.00 90.56 87 GLU A O 1
ATOM 675 N N . PHE A 1 88 ? 2.367 9.291 2.646 1.00 90.69 88 PHE A N 1
ATOM 676 C CA . PHE A 1 88 ? 3.058 8.854 1.436 1.00 90.69 88 PHE A CA 1
ATOM 677 C C . PHE A 1 88 ? 4.422 8.262 1.772 1.00 90.69 88 PHE A C 1
ATOM 679 O O . PHE A 1 88 ? 5.242 8.888 2.443 1.00 90.69 88 PHE A O 1
ATOM 686 N N . TYR A 1 89 ? 4.685 7.071 1.242 1.00 90.00 89 TYR A N 1
ATOM 687 C CA . TYR A 1 89 ? 5.965 6.386 1.344 1.00 90.00 89 TYR A CA 1
ATOM 688 C C . TYR A 1 89 ? 6.585 6.277 -0.045 1.00 90.00 89 TYR A C 1
ATOM 690 O O . TYR A 1 89 ? 5.999 5.688 -0.954 1.00 90.00 89 TYR A O 1
ATOM 698 N N . HIS A 1 90 ? 7.789 6.826 -0.197 1.00 88.38 90 HIS A N 1
ATOM 699 C CA . HIS A 1 90 ? 8.582 6.735 -1.418 1.00 88.38 90 HIS A CA 1
ATOM 700 C C . HIS A 1 90 ? 9.729 5.760 -1.190 1.00 88.38 90 HIS A C 1
ATOM 702 O O . HIS A 1 90 ? 10.587 5.991 -0.340 1.00 88.38 90 HIS A O 1
ATOM 708 N N . LEU A 1 91 ? 9.734 4.664 -1.942 1.00 86.62 91 LEU A N 1
ATOM 709 C CA . LEU A 1 91 ? 10.697 3.587 -1.777 1.00 86.62 91 LEU A CA 1
ATOM 710 C C . LEU A 1 91 ? 11.424 3.314 -3.082 1.00 86.62 91 LEU A C 1
ATOM 712 O O . LEU A 1 91 ? 10.805 3.125 -4.129 1.00 86.62 91 LEU A O 1
ATOM 716 N N . ALA A 1 92 ? 12.748 3.249 -2.994 1.00 81.50 92 ALA A N 1
ATOM 717 C CA . ALA A 1 92 ? 13.570 2.702 -4.054 1.00 81.50 92 ALA A CA 1
ATOM 718 C C . ALA A 1 92 ? 13.599 1.173 -3.920 1.00 81.50 92 ALA A C 1
ATOM 720 O O . ALA A 1 92 ? 13.879 0.628 -2.855 1.00 81.50 92 ALA A O 1
ATOM 721 N N . GLY A 1 93 ? 13.305 0.475 -5.011 1.00 75.75 93 GLY A N 1
ATOM 722 C CA . GLY A 1 93 ? 13.294 -0.978 -5.080 1.00 75.75 93 GLY A CA 1
ATOM 723 C C . GLY A 1 93 ? 11.949 -1.626 -4.741 1.00 75.75 93 GLY A C 1
ATOM 724 O O . GLY A 1 93 ? 10.879 -1.008 -4.751 1.00 75.75 93 GLY A O 1
ATOM 725 N N . ILE A 1 94 ? 12.015 -2.937 -4.496 1.00 71.19 94 ILE A N 1
ATOM 726 C CA . ILE A 1 94 ? 10.846 -3.783 -4.247 1.00 71.19 94 ILE A CA 1
ATOM 727 C C . ILE A 1 94 ? 10.371 -3.568 -2.809 1.00 71.19 94 ILE A C 1
ATOM 729 O O . ILE A 1 94 ? 10.995 -4.045 -1.859 1.00 71.19 94 ILE A O 1
ATOM 733 N N . ALA A 1 95 ? 9.234 -2.892 -2.656 1.00 78.00 95 ALA A N 1
ATOM 734 C CA . ALA A 1 95 ? 8.566 -2.766 -1.370 1.00 78.00 95 ALA A CA 1
ATOM 735 C C . ALA A 1 95 ? 7.988 -4.120 -0.934 1.00 78.00 95 ALA A C 1
ATOM 737 O O . ALA A 1 95 ? 7.272 -4.782 -1.687 1.00 78.00 95 ALA A O 1
ATOM 738 N N . ARG A 1 96 ? 8.267 -4.522 0.308 1.00 85.56 96 ARG A N 1
ATOM 739 C CA . ARG A 1 96 ? 7.594 -5.657 0.948 1.00 85.56 96 ARG A CA 1
ATOM 740 C C . ARG A 1 96 ? 6.502 -5.110 1.843 1.00 85.56 96 ARG A C 1
ATOM 742 O O . ARG A 1 96 ? 6.768 -4.252 2.683 1.00 85.56 96 ARG A O 1
ATOM 749 N N . PHE A 1 97 ? 5.290 -5.618 1.689 1.00 88.94 97 PHE A N 1
ATOM 750 C CA . PHE A 1 97 ? 4.165 -5.206 2.511 1.00 88.94 97 PHE A CA 1
ATOM 751 C C . PHE A 1 97 ? 3.195 -6.357 2.762 1.00 88.94 97 PHE A C 1
ATOM 753 O O . PHE A 1 97 ? 3.186 -7.365 2.056 1.00 88.94 97 PHE A O 1
ATOM 760 N N . LYS A 1 98 ? 2.381 -6.201 3.804 1.00 90.31 98 LYS A N 1
ATOM 761 C CA . LYS A 1 98 ? 1.300 -7.112 4.168 1.00 90.31 98 LYS A CA 1
ATOM 762 C C . LYS A 1 98 ? 0.032 -6.297 4.348 1.00 90.31 98 LYS A C 1
ATOM 764 O O . LYS A 1 98 ? 0.017 -5.329 5.103 1.00 90.31 98 LYS A O 1
ATOM 769 N N . VAL A 1 99 ? -1.026 -6.740 3.684 1.00 90.19 99 VAL A N 1
ATOM 770 C CA . VAL A 1 99 ? -2.373 -6.181 3.782 1.00 90.19 99 VAL A CA 1
ATOM 771 C C . VAL A 1 99 ? -3.269 -7.219 4.458 1.00 90.19 99 VAL A C 1
ATOM 773 O O . VAL A 1 99 ? -3.176 -8.411 4.160 1.00 90.19 99 VAL A O 1
ATOM 776 N N . THR A 1 100 ? -4.109 -6.822 5.414 1.00 90.69 100 THR A N 1
ATOM 777 C CA . THR A 1 100 ? -5.053 -7.734 6.087 1.00 90.69 100 THR A CA 1
ATOM 778 C C . THR A 1 100 ? -6.367 -7.017 6.390 1.00 90.69 100 THR A C 1
ATOM 780 O O . THR A 1 100 ? -6.364 -5.867 6.819 1.00 90.69 100 THR A O 1
ATOM 783 N N . GLY A 1 101 ? -7.499 -7.691 6.160 1.00 88.75 101 GLY A N 1
ATOM 784 C CA . GLY A 1 101 ? -8.830 -7.087 6.320 1.00 88.75 101 GLY A CA 1
ATOM 785 C C . GLY A 1 101 ? -9.198 -6.080 5.222 1.00 88.75 101 GLY A C 1
ATOM 786 O O . GLY A 1 101 ? -10.085 -5.253 5.416 1.00 88.75 101 GLY A O 1
ATOM 787 N N . MET A 1 102 ? -8.519 -6.132 4.071 1.00 93.31 102 MET A N 1
ATOM 788 C CA . MET A 1 102 ? -8.764 -5.255 2.923 1.00 93.31 102 MET A CA 1
ATOM 789 C C . MET A 1 102 ? -8.948 -6.089 1.655 1.00 93.31 102 MET A C 1
ATOM 791 O O . MET A 1 102 ? -8.429 -7.203 1.557 1.00 93.31 102 MET A O 1
ATOM 795 N N . ARG A 1 103 ? -9.671 -5.539 0.682 1.00 92.75 103 ARG A N 1
ATOM 796 C CA . ARG A 1 103 ? -9.909 -6.135 -0.637 1.00 92.75 103 ARG A CA 1
ATOM 797 C C . ARG A 1 103 ? -9.230 -5.314 -1.727 1.00 92.75 103 ARG A C 1
ATOM 799 O O . ARG A 1 103 ? -9.152 -4.095 -1.610 1.00 92.75 103 ARG A O 1
ATOM 806 N 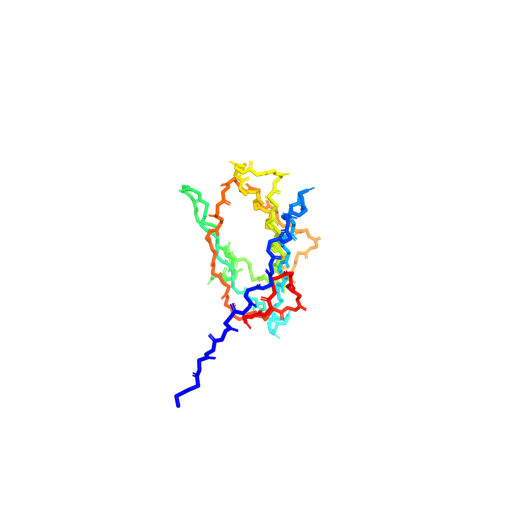N . ILE A 1 104 ? -8.793 -5.968 -2.797 1.00 91.75 104 ILE A N 1
ATOM 807 C CA . ILE A 1 104 ? -8.331 -5.281 -4.008 1.00 91.75 104 ILE A CA 1
ATOM 808 C C . ILE A 1 104 ? -9.560 -4.731 -4.735 1.00 91.75 104 ILE A C 1
ATOM 810 O O . ILE A 1 104 ? -10.488 -5.486 -5.021 1.00 91.75 104 ILE A O 1
ATOM 814 N N . VAL A 1 105 ? -9.572 -3.428 -5.019 1.00 92.38 105 VAL A N 1
ATOM 815 C CA . VAL A 1 105 ? -10.657 -2.766 -5.773 1.00 92.38 105 VAL A CA 1
ATOM 816 C C . VAL A 1 105 ? -10.227 -2.348 -7.174 1.00 92.38 105 VAL A C 1
ATOM 818 O O . VAL A 1 105 ? -11.057 -2.251 -8.073 1.00 92.38 105 VAL A O 1
ATOM 821 N N . SER A 1 106 ? -8.929 -2.142 -7.381 1.00 88.06 106 SER A N 1
ATOM 822 C CA . SER A 1 106 ? -8.338 -1.957 -8.700 1.00 88.06 106 SER A CA 1
ATOM 823 C C . SER A 1 106 ? -6.921 -2.517 -8.711 1.00 88.06 106 SER A C 1
ATOM 825 O O . SER A 1 106 ? -6.189 -2.411 -7.726 1.00 88.06 106 SER A O 1
ATOM 827 N N . SER A 1 107 ? -6.531 -3.138 -9.821 1.00 86.25 107 SER A N 1
ATOM 828 C CA . SER A 1 107 ? -5.154 -3.559 -10.050 1.00 86.25 107 SER A CA 1
ATOM 829 C C . SER A 1 107 ? -4.824 -3.476 -11.533 1.00 86.25 107 SER A C 1
ATOM 831 O O . SER A 1 107 ? -5.614 -3.897 -12.372 1.00 86.25 107 SER A O 1
ATOM 833 N N . GLY A 1 108 ? -3.655 -2.921 -11.841 1.00 77.69 108 GLY A N 1
ATOM 834 C CA . GLY A 1 108 ? -3.036 -2.978 -13.163 1.00 77.69 108 GLY A CA 1
ATOM 835 C C . GLY A 1 108 ? -2.239 -4.262 -13.396 1.00 77.69 108 GLY A C 1
ATOM 836 O O . GLY A 1 108 ? -1.634 -4.404 -14.454 1.00 77.69 108 GLY A O 1
ATOM 837 N N . VAL A 1 109 ? -2.197 -5.179 -12.420 1.00 74.00 109 VAL A N 1
ATOM 838 C CA . VAL A 1 109 ? -1.564 -6.489 -12.591 1.00 74.00 109 VAL A CA 1
ATOM 839 C C . VAL A 1 109 ? -2.491 -7.356 -13.450 1.00 74.00 109 VAL A C 1
ATOM 841 O O . VAL A 1 109 ? -3.653 -7.537 -13.075 1.00 74.00 109 VAL A O 1
ATOM 844 N N . PRO A 1 110 ? -2.021 -7.879 -14.597 1.00 59.53 110 PRO A N 1
ATOM 845 C CA . PRO A 1 110 ? -2.836 -8.759 -15.418 1.00 59.53 110 PRO A CA 1
ATOM 846 C C . PRO A 1 110 ? -3.231 -10.022 -14.633 1.00 59.53 110 PRO A C 1
ATOM 848 O O . PRO A 1 110 ? -2.447 -10.489 -13.800 1.00 59.53 110 PRO A O 1
ATOM 851 N N . PRO A 1 111 ? -4.434 -10.576 -14.872 1.00 52.94 111 PRO A N 1
ATOM 852 C CA . PRO A 1 111 ? -4.816 -11.854 -14.285 1.00 52.94 111 PRO A CA 1
ATOM 853 C C . PRO A 1 111 ? -3.828 -12.958 -14.716 1.00 52.94 111 PRO A C 1
ATOM 855 O O . PRO A 1 111 ? -3.267 -12.858 -15.811 1.00 52.94 111 PRO A O 1
ATOM 858 N N . PRO A 1 112 ? -3.590 -13.962 -13.851 1.00 50.00 112 PRO A N 1
ATOM 859 C CA 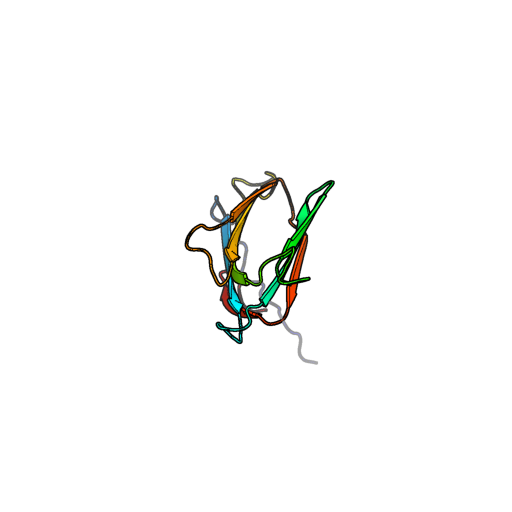. PRO A 1 112 ? -2.688 -15.076 -14.141 1.00 50.00 112 PRO A CA 1
ATOM 860 C C . PRO A 1 112 ? -3.139 -15.919 -15.339 1.00 50.00 112 PRO A C 1
ATOM 862 O O . PRO A 1 112 ? -4.362 -15.974 -15.609 1.00 50.00 112 PRO A O 1
#

Sequence (112 aa):
MITWATTLPGNAEAAYPAVLRTRYEAVDQKAGGHFIIWLEREKAHHGLDPRLYPAVSYVDVTHVTPSPGSPIISIVEVMPINSTISEFYHLAGIARFKVTGMRIVSSGVPPP

Nearest PDB structures (foldseek):
  2zf3-assembly1_B  TM=2.574E-01  e=3.494E-01  Chromobacterium violaceum
  5tz6-assembly1_B  TM=3.415E-01  e=2.942E+00  Moorena producens 3L

Foldseek 3Di:
DDDDPPPPPDDPPQPFFRKKKWKKAAPDLVLAWWKWKDAPPDIQTASPDCVPHAHFGMKMWMWTRHDPPAWIWIWIWTHGSPDPDIDIDIHTHDIDMDIGNIDTPDIPDDDD

Mean predicted aligned error: 8.99 Å

Radius of gyration: 17.09 Å; Cα contacts (8 Å, |Δi|>4): 238; chains: 1; bounding box: 33×50×47 Å

Secondary structure (DSSP, 8-state):
---------------SSEEEEEEEEESSTTT-BEEEEEETTEEEEESS-TTTS--EEEEEEEEEE-STTPPPEEEEEEEETT-SS-EEEEEES--EEEEESEEEEEE-SPP-